Protein AF-A0A2I0CV39-F1 (afdb_monomer_lite)

Secondary structure (DSSP, 8-state):
-HHHHHHHSTTGGGHHHHHHHHTT---SPTT--S------TT--HHHHHHHHHHHHHHHHHTT-----

Sequence (68 aa):
SFDTVAQTHKRRGFDLSDELSSRGIVGEFAGATRTWKLNTYGLSDKKVRYLADAFCEVAEKHGLAVEK

Structure (mmCIF, N/CA/C/O backbone):
data_AF-A0A2I0CV39-F1
#
_entry.id   AF-A0A2I0CV39-F1
#
loop_
_atom_site.group_PDB
_atom_site.id
_atom_site.type_symbol
_atom_site.label_atom_id
_atom_site.label_alt_id
_atom_site.label_comp_id
_atom_site.label_asym_id
_atom_site.label_entity_id
_atom_site.label_seq_id
_atom_site.pdbx_PDB_ins_code
_atom_site.Cartn_x
_atom_site.Cartn_y
_atom_site.Cartn_z
_atom_site.occupancy
_atom_site.B_iso_or_equiv
_atom_site.auth_seq_id
_atom_site.auth_comp_id
_atom_site.auth_asym_id
_atom_site.auth_atom_id
_atom_site.pdbx_PDB_model_num
ATOM 1 N N . SER A 1 1 ? -15.668 -2.889 1.400 1.00 81.56 1 SER A N 1
ATOM 2 C CA . SER A 1 1 ? -14.978 -1.600 1.176 1.00 81.56 1 SER A CA 1
ATOM 3 C C . SER A 1 1 ? -14.058 -1.331 2.352 1.00 81.56 1 SER A C 1
ATOM 5 O O . SER A 1 1 ? -14.474 -1.590 3.476 1.00 81.56 1 SER A O 1
ATOM 7 N N . PHE A 1 2 ? -12.855 -0.796 2.126 1.00 85.12 2 PHE A N 1
ATOM 8 C CA . PHE A 1 2 ? -11.950 -0.382 3.212 1.00 85.12 2 PHE A CA 1
ATOM 9 C C . PHE A 1 2 ? -12.506 0.794 4.031 1.00 85.12 2 PHE A C 1
ATOM 11 O O . PHE A 1 2 ? -12.104 1.001 5.171 1.00 85.12 2 PHE A O 1
ATOM 18 N N . ASP A 1 3 ? -13.490 1.522 3.495 1.00 85.38 3 ASP A N 1
ATOM 19 C CA . ASP A 1 3 ? -14.248 2.532 4.240 1.00 85.38 3 ASP A CA 1
ATOM 20 C C . ASP A 1 3 ? -14.915 1.948 5.497 1.00 85.38 3 ASP A C 1
ATOM 22 O O . ASP A 1 3 ? -14.870 2.556 6.561 1.00 85.38 3 ASP A O 1
ATOM 26 N N . THR A 1 4 ? -15.444 0.722 5.417 1.00 85.06 4 THR A N 1
ATOM 27 C CA . THR A 1 4 ? -16.081 0.038 6.554 1.00 85.06 4 THR A CA 1
ATOM 28 C C . THR A 1 4 ? -15.083 -0.243 7.680 1.00 85.06 4 THR A C 1
ATOM 30 O O . THR A 1 4 ? -15.413 -0.092 8.853 1.00 85.06 4 THR A O 1
ATOM 33 N N . VAL A 1 5 ? -13.845 -0.589 7.322 1.00 84.94 5 VAL A N 1
ATOM 34 C CA . VAL A 1 5 ? -12.744 -0.813 8.271 1.00 84.94 5 VAL A CA 1
ATOM 35 C C . VAL A 1 5 ? -12.329 0.508 8.915 1.00 84.94 5 VAL A C 1
ATOM 37 O O . VAL A 1 5 ? -12.172 0.603 10.129 1.00 84.94 5 VAL A O 1
ATOM 40 N N . ALA A 1 6 ? -12.233 1.574 8.121 1.00 85.12 6 ALA A N 1
ATOM 41 C CA . ALA A 1 6 ? -11.876 2.902 8.608 1.00 85.12 6 ALA A CA 1
ATOM 42 C C . ALA A 1 6 ? -12.884 3.492 9.612 1.00 85.12 6 ALA A C 1
ATOM 44 O O . ALA A 1 6 ? -12.514 4.355 10.411 1.00 85.12 6 ALA A O 1
ATOM 45 N N . GLN A 1 7 ? -14.147 3.058 9.584 1.00 83.19 7 GLN A N 1
ATOM 46 C CA . GLN A 1 7 ? -15.169 3.501 10.538 1.00 83.19 7 GLN A CA 1
ATOM 47 C C . GLN A 1 7 ? -14.982 2.891 11.935 1.00 83.19 7 GLN A C 1
ATOM 49 O O . GLN A 1 7 ? -15.336 3.531 12.924 1.00 83.19 7 GLN A O 1
ATOM 54 N N . THR A 1 8 ? -14.414 1.686 12.030 1.00 82.31 8 THR A N 1
ATOM 55 C CA . THR A 1 8 ? -14.271 0.933 13.289 1.00 82.31 8 THR A CA 1
ATOM 56 C C . THR A 1 8 ? -12.837 0.912 13.821 1.00 82.31 8 THR A C 1
ATOM 58 O O . THR A 1 8 ? -12.626 0.770 15.027 1.00 82.31 8 THR A O 1
ATOM 61 N N . HIS A 1 9 ? -11.837 1.080 12.953 1.00 84.12 9 HIS A N 1
ATOM 62 C CA . HIS A 1 9 ? -10.429 0.965 13.316 1.00 84.12 9 HIS A CA 1
ATOM 63 C C . HIS A 1 9 ? -9.898 2.183 14.095 1.00 84.12 9 HIS A C 1
ATOM 65 O O . HIS A 1 9 ? -10.222 3.333 13.795 1.00 84.12 9 HIS A O 1
ATOM 71 N N . LYS A 1 10 ? -8.991 1.956 15.061 1.00 80.94 10 LYS A N 1
ATOM 72 C CA . LYS A 1 10 ? -8.405 3.021 15.910 1.00 80.94 10 LYS A CA 1
ATOM 73 C C . LYS A 1 10 ? -7.644 4.081 15.107 1.00 80.94 10 LYS A C 1
ATOM 75 O O . LYS A 1 10 ? -7.695 5.261 15.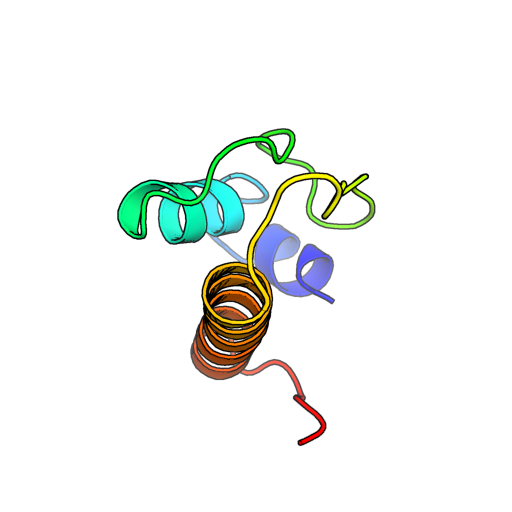440 1.00 80.94 10 LYS A O 1
ATOM 80 N N . ARG A 1 11 ? -6.951 3.659 14.044 1.00 80.88 11 ARG A N 1
ATOM 81 C CA . ARG A 1 11 ? -6.222 4.538 13.106 1.00 80.88 11 ARG A CA 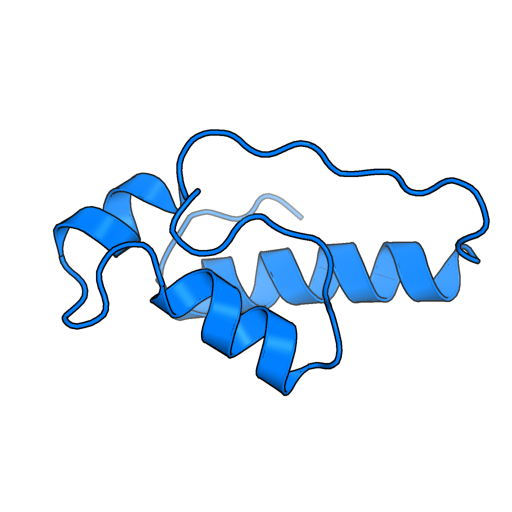1
ATOM 82 C C . ARG A 1 11 ? -7.131 5.114 12.008 1.00 80.88 11 ARG A C 1
ATOM 84 O O . ARG A 1 11 ? -6.658 5.861 11.157 1.00 80.88 11 ARG A O 1
ATOM 91 N N . ARG A 1 12 ? -8.433 4.798 12.025 1.00 82.69 12 ARG A N 1
ATOM 92 C CA . ARG A 1 12 ? -9.431 5.205 11.024 1.00 82.69 12 ARG A CA 1
ATOM 93 C C . ARG A 1 12 ? -8.917 4.950 9.600 1.00 82.69 12 ARG A C 1
ATOM 95 O O . ARG A 1 12 ? -8.389 3.877 9.328 1.00 82.69 12 ARG A O 1
ATOM 102 N N . GLY A 1 13 ? -9.025 5.933 8.706 1.00 79.69 13 GLY A N 1
ATOM 103 C CA . GLY A 1 13 ? -8.600 5.812 7.310 1.00 79.69 13 GLY A CA 1
ATOM 104 C C . GLY A 1 13 ? -7.088 5.711 7.071 1.00 79.69 13 GLY A C 1
ATOM 105 O O . GLY A 1 13 ? -6.685 5.515 5.930 1.00 79.69 13 GLY A O 1
ATOM 106 N N . PHE A 1 14 ? -6.250 5.855 8.102 1.00 85.75 14 PHE A N 1
ATOM 107 C CA . PHE A 1 14 ? -4.790 5.770 7.961 1.00 85.75 14 PHE A CA 1
ATOM 108 C C . PHE A 1 14 ? -4.258 4.338 8.010 1.00 85.75 14 PHE A C 1
ATOM 110 O O . PHE A 1 14 ? -3.140 4.098 7.574 1.00 85.75 14 PHE A O 1
ATOM 117 N N . ASP A 1 15 ? -5.058 3.393 8.504 1.00 86.69 15 ASP A N 1
ATOM 118 C CA . ASP A 1 15 ? -4.644 1.999 8.670 1.00 86.69 15 ASP A CA 1
ATOM 119 C C . ASP A 1 15 ? -4.224 1.339 7.349 1.00 86.69 15 ASP A C 1
ATOM 121 O O . ASP A 1 15 ? -3.147 0.760 7.248 1.00 86.69 15 ASP A O 1
ATOM 125 N N . LEU A 1 16 ? -5.028 1.532 6.298 1.00 87.94 16 LEU A N 1
ATOM 126 C CA . LEU A 1 16 ? -4.720 1.032 4.958 1.00 87.94 16 LEU A CA 1
ATOM 127 C C . LEU A 1 16 ? -3.377 1.570 4.447 1.00 87.94 16 LEU A C 1
ATOM 129 O O . LEU A 1 16 ? -2.594 0.825 3.866 1.00 87.94 16 LEU A O 1
ATOM 133 N N . SER A 1 17 ? -3.096 2.850 4.685 1.00 89.38 17 SER A N 1
ATOM 134 C CA . SER A 1 17 ? -1.845 3.473 4.248 1.00 89.38 17 SER A CA 1
ATOM 135 C C . SER A 1 17 ? -0.636 2.967 5.017 1.00 89.38 17 SER A C 1
ATOM 137 O O . SER A 1 17 ? 0.437 2.825 4.436 1.00 89.38 17 SER A O 1
ATOM 139 N N . ASP A 1 18 ? -0.794 2.635 6.298 1.00 90.00 18 ASP A N 1
ATOM 14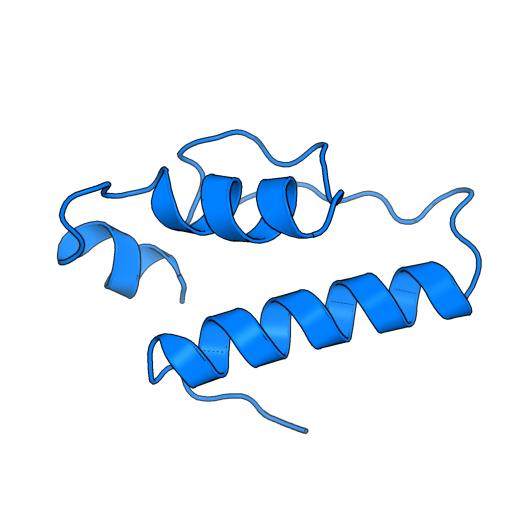0 C CA . ASP A 1 18 ? 0.277 1.999 7.066 1.00 90.00 18 ASP A CA 1
ATOM 141 C C . ASP A 1 18 ? 0.589 0.603 6.540 1.00 90.00 18 ASP A C 1
ATOM 143 O O . ASP A 1 18 ? 1.758 0.242 6.394 1.00 90.00 18 ASP A O 1
ATOM 147 N N . GLU A 1 19 ? -0.448 -0.179 6.229 1.00 91.56 19 GLU A N 1
ATOM 148 C CA . GLU A 1 19 ? -0.279 -1.524 5.685 1.00 91.56 19 GLU A CA 1
ATOM 149 C C . GLU A 1 19 ? 0.423 -1.491 4.327 1.00 91.56 19 GLU A C 1
ATOM 151 O O . GLU A 1 19 ? 1.389 -2.229 4.119 1.00 91.56 19 GLU A O 1
ATOM 156 N N . LEU A 1 20 ? 0.002 -0.601 3.427 1.00 91.44 20 LEU A N 1
ATOM 157 C CA . LEU A 1 20 ? 0.631 -0.433 2.116 1.00 91.44 20 LEU A CA 1
ATOM 158 C C . LEU A 1 20 ? 2.067 0.095 2.239 1.00 91.44 20 LEU A C 1
ATOM 160 O O . LEU A 1 20 ? 2.987 -0.495 1.665 1.00 91.44 20 LEU A O 1
ATOM 164 N N . SER A 1 21 ? 2.294 1.112 3.072 1.00 90.88 21 SER A N 1
ATOM 165 C CA . SER A 1 21 ? 3.630 1.674 3.305 1.00 90.88 21 SER A CA 1
ATOM 166 C C . SER A 1 21 ? 4.592 0.649 3.911 1.00 90.88 21 SER A C 1
ATOM 168 O O . SER A 1 21 ? 5.757 0.592 3.515 1.00 90.88 21 SER A O 1
ATOM 170 N N . SER A 1 22 ? 4.118 -0.220 4.814 1.00 92.38 22 SER A N 1
ATOM 171 C CA . SER A 1 22 ? 4.930 -1.306 5.391 1.00 92.38 22 SER A CA 1
ATOM 172 C C . SER A 1 22 ? 5.395 -2.332 4.350 1.00 92.38 22 SER A C 1
ATOM 174 O O . SER A 1 22 ? 6.432 -2.972 4.519 1.00 92.38 22 SER A O 1
ATOM 176 N N . ARG A 1 23 ? 4.655 -2.442 3.241 1.00 93.19 23 ARG A N 1
ATOM 177 C CA . ARG A 1 23 ? 4.947 -3.288 2.076 1.00 93.19 23 ARG A CA 1
ATOM 178 C C . ARG A 1 23 ? 5.748 -2.546 0.995 1.00 93.19 23 ARG A C 1
ATOM 180 O O . ARG A 1 23 ? 6.008 -3.093 -0.072 1.00 93.19 23 ARG A O 1
ATOM 187 N N . GLY A 1 24 ? 6.135 -1.292 1.241 1.00 92.31 24 GLY A N 1
ATOM 188 C CA . GLY A 1 24 ? 6.822 -0.443 0.264 1.00 92.31 24 GLY A CA 1
ATOM 189 C C . GLY A 1 24 ? 5.929 0.028 -0.888 1.00 92.31 24 GLY A C 1
ATOM 190 O O . GLY A 1 24 ? 6.442 0.495 -1.907 1.00 92.31 24 GLY A O 1
ATOM 191 N N . ILE A 1 25 ? 4.608 -0.100 -0.749 1.00 91.38 25 ILE A N 1
ATOM 192 C CA . ILE A 1 25 ? 3.623 0.433 -1.689 1.00 91.38 25 ILE A CA 1
ATOM 193 C C . ILE A 1 25 ? 3.287 1.850 -1.231 1.00 91.38 25 ILE A C 1
ATOM 195 O O . ILE A 1 25 ? 2.890 2.054 -0.090 1.00 91.38 25 ILE A O 1
ATOM 199 N N . VAL A 1 26 ? 3.481 2.822 -2.119 1.00 87.44 26 VAL A N 1
ATOM 200 C CA . VAL A 1 26 ? 3.257 4.245 -1.843 1.00 87.44 26 VAL A CA 1
ATOM 201 C C . VAL A 1 26 ? 2.550 4.908 -3.021 1.00 87.44 26 VAL A C 1
ATOM 203 O O . VAL A 1 26 ? 2.655 4.446 -4.161 1.00 87.44 26 VAL A O 1
ATOM 206 N N . GLY A 1 27 ? 1.890 6.036 -2.765 1.00 84.06 27 GLY A N 1
ATOM 207 C CA . GLY A 1 27 ? 1.225 6.854 -3.786 1.00 84.06 27 GLY A CA 1
ATOM 208 C C . GLY A 1 27 ? -0.292 6.922 -3.628 1.00 84.06 27 GLY A C 1
ATOM 209 O O . GLY A 1 27 ? -0.948 7.696 -4.325 1.00 84.06 27 GLY A O 1
ATOM 210 N N . GLU A 1 28 ? -0.855 6.163 -2.693 1.00 84.69 28 GLU A N 1
ATOM 211 C CA . GLU A 1 28 ? -2.201 6.374 -2.189 1.00 84.69 28 GLU A CA 1
ATOM 212 C C . GLU A 1 28 ? -2.265 7.628 -1.302 1.00 84.69 28 GLU A C 1
ATOM 214 O O . GLU A 1 28 ? -1.331 7.961 -0.570 1.00 84.69 28 GLU A O 1
ATOM 219 N N . PHE A 1 29 ? -3.389 8.344 -1.348 1.00 82.44 29 PHE A N 1
ATOM 220 C CA . PHE A 1 29 ? -3.626 9.442 -0.415 1.00 82.44 29 PHE A CA 1
ATOM 221 C C . PHE A 1 29 ? -3.968 8.877 0.963 1.00 82.44 29 PHE A C 1
ATOM 223 O O . PHE A 1 29 ? -5.005 8.233 1.130 1.00 82.44 29 PHE A O 1
ATOM 230 N N . ALA A 1 30 ? -3.122 9.158 1.954 1.00 81.75 30 ALA A N 1
ATOM 231 C CA . ALA A 1 30 ? -3.351 8.703 3.317 1.00 81.75 30 ALA A CA 1
ATOM 232 C C . ALA A 1 30 ? -4.703 9.186 3.860 1.00 81.75 30 ALA A C 1
ATOM 234 O O . ALA A 1 30 ? -5.037 10.368 3.759 1.00 81.75 30 ALA A O 1
ATOM 235 N N . GLY A 1 31 ? -5.496 8.268 4.419 1.00 80.12 31 GLY A N 1
ATOM 236 C CA . GLY A 1 31 ? -6.851 8.567 4.894 1.00 80.12 31 GLY A CA 1
ATOM 237 C C . GLY A 1 31 ? -7.960 8.353 3.859 1.00 80.12 31 GLY A C 1
ATOM 238 O O . GLY A 1 31 ? -9.135 8.347 4.232 1.00 80.12 31 GLY A O 1
ATOM 239 N N . ALA A 1 32 ? -7.629 8.153 2.580 1.00 81.38 32 ALA A N 1
ATOM 240 C CA . ALA A 1 32 ? -8.612 7.889 1.536 1.00 81.38 32 ALA A CA 1
ATOM 241 C C . ALA A 1 32 ? -8.944 6.390 1.477 1.00 81.38 32 ALA A C 1
ATOM 243 O O . ALA A 1 32 ? -8.256 5.621 0.817 1.00 81.38 32 ALA A O 1
ATOM 244 N N . THR A 1 33 ? -10.019 5.968 2.147 1.00 80.12 33 THR A N 1
ATOM 245 C CA . THR A 1 33 ? -10.441 4.550 2.194 1.00 80.12 33 THR A CA 1
ATOM 246 C C . THR A 1 33 ? -11.683 4.222 1.366 1.00 80.12 33 THR A C 1
ATOM 248 O O . THR A 1 33 ? -11.988 3.049 1.147 1.00 80.12 33 THR A O 1
ATOM 251 N N . ARG A 1 34 ? -12.397 5.241 0.871 1.00 81.25 34 ARG A N 1
ATOM 252 C CA . ARG A 1 34 ? -13.580 5.070 0.008 1.00 81.25 34 ARG A CA 1
ATOM 253 C C . ARG A 1 34 ? -13.284 5.242 -1.476 1.00 81.25 34 ARG A C 1
ATOM 255 O O . ARG A 1 34 ? -13.902 4.595 -2.316 1.00 81.25 34 ARG A O 1
ATOM 262 N N . THR A 1 35 ? -12.407 6.178 -1.818 1.00 80.94 35 THR A N 1
ATOM 263 C CA . THR A 1 35 ? -12.122 6.537 -3.208 1.00 80.94 35 THR A CA 1
ATOM 264 C C . THR A 1 35 ? -10.686 7.005 -3.308 1.00 80.94 35 THR A C 1
ATOM 266 O O . THR A 1 35 ? -10.297 7.954 -2.634 1.00 80.94 35 THR A O 1
ATOM 269 N N . TRP A 1 36 ? -9.918 6.366 -4.179 1.00 80.81 36 TRP A N 1
ATOM 270 C CA . TRP A 1 36 ? -8.551 6.752 -4.492 1.00 80.81 36 TRP A CA 1
ATOM 271 C C . TRP A 1 36 ? -8.290 6.573 -5.981 1.00 80.81 36 TRP A C 1
ATOM 273 O O . TRP A 1 36 ? -9.004 5.856 -6.683 1.00 80.81 36 TRP A O 1
ATOM 283 N N . LYS A 1 37 ? -7.256 7.256 -6.465 1.00 82.06 37 LYS A N 1
ATOM 284 C CA . LYS A 1 37 ? -6.754 7.105 -7.827 1.00 82.06 37 LYS A CA 1
ATOM 285 C C . LYS A 1 37 ? -5.476 6.289 -7.757 1.00 82.06 37 LYS A C 1
ATOM 287 O O . LYS A 1 37 ? -4.624 6.572 -6.923 1.00 82.06 37 LYS A O 1
ATOM 292 N N . LEU A 1 38 ? -5.351 5.306 -8.636 1.00 85.69 38 LEU A N 1
ATOM 293 C CA . LEU A 1 38 ? -4.127 4.538 -8.814 1.00 85.69 38 LEU A CA 1
ATOM 294 C C . LEU A 1 38 ? -3.726 4.589 -10.286 1.00 85.69 38 LEU A C 1
ATOM 296 O O . LEU A 1 38 ? -4.581 4.671 -11.167 1.00 85.69 38 LEU A O 1
ATOM 300 N N . ASN A 1 39 ? -2.425 4.558 -10.541 1.00 87.62 39 ASN A N 1
ATOM 301 C CA . ASN A 1 39 ? -1.872 4.485 -11.883 1.00 87.62 39 ASN A CA 1
ATOM 302 C C . ASN A 1 39 ? -0.878 3.325 -11.935 1.00 87.62 39 ASN A C 1
ATOM 304 O O . ASN A 1 39 ? 0.026 3.251 -11.107 1.00 87.62 39 ASN A O 1
ATOM 308 N N . THR A 1 40 ? -1.047 2.433 -12.905 1.00 90.19 40 THR A N 1
ATOM 309 C CA . THR A 1 40 ? -0.159 1.285 -13.135 1.00 90.19 40 THR A CA 1
ATOM 310 C C . THR A 1 40 ? 0.858 1.530 -14.248 1.00 90.19 40 THR A C 1
ATOM 312 O O . THR A 1 40 ? 1.686 0.663 -14.525 1.00 90.19 40 THR A O 1
ATOM 315 N N . TYR A 1 41 ? 0.834 2.701 -14.891 1.00 92.50 41 TYR A N 1
ATOM 316 C CA . TYR A 1 41 ? 1.765 3.032 -15.963 1.00 92.50 41 TYR A CA 1
ATOM 317 C C . TYR A 1 41 ? 3.223 2.965 -15.487 1.00 92.50 41 TYR A C 1
ATOM 319 O O . TYR A 1 41 ? 3.591 3.559 -14.475 1.00 92.50 41 TYR A O 1
ATOM 327 N N . GLY A 1 42 ? 4.059 2.236 -16.229 1.00 92.88 42 GLY A N 1
ATOM 328 C CA . GLY A 1 42 ? 5.467 2.015 -15.884 1.00 92.88 42 GLY A CA 1
ATOM 329 C C . GLY A 1 42 ? 5.711 0.922 -14.833 1.00 92.88 42 GLY A C 1
ATOM 330 O O . GLY A 1 42 ? 6.869 0.628 -14.529 1.00 92.88 42 GLY A O 1
ATOM 331 N N . LEU A 1 43 ? 4.665 0.282 -14.296 1.00 93.44 43 LEU A N 1
ATOM 332 C CA . LEU A 1 43 ? 4.813 -0.912 -13.464 1.00 93.44 43 LEU A CA 1
ATOM 333 C C . LEU A 1 43 ? 4.950 -2.160 -14.339 1.00 93.44 43 LEU A C 1
ATOM 335 O O . LEU A 1 4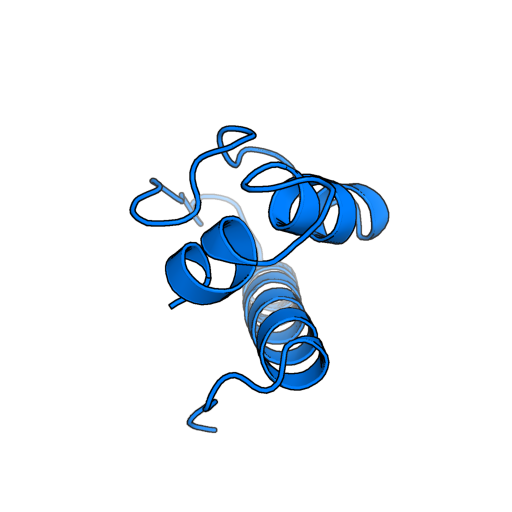3 ? 4.260 -2.322 -15.343 1.00 93.44 43 LEU A O 1
ATOM 339 N N . SER A 1 44 ? 5.837 -3.070 -13.938 1.00 96.50 44 SER A N 1
ATOM 340 C CA . SER A 1 44 ? 5.883 -4.403 -14.532 1.00 96.50 44 SER A CA 1
ATOM 341 C C . SER A 1 44 ? 4.690 -5.229 -14.061 1.00 96.50 44 SER A C 1
ATOM 343 O O . SER A 1 44 ? 4.188 -5.029 -12.957 1.00 96.50 44 SER A O 1
ATOM 345 N N . ASP A 1 45 ? 4.294 -6.222 -14.853 1.00 95.31 45 ASP A N 1
ATOM 346 C CA . ASP A 1 45 ? 3.221 -7.161 -14.505 1.00 95.31 45 ASP A CA 1
ATOM 347 C C . ASP A 1 45 ? 3.425 -7.803 -13.115 1.00 95.31 45 ASP A C 1
ATOM 349 O O . ASP A 1 45 ? 2.498 -7.878 -12.315 1.00 95.31 45 ASP A O 1
ATOM 353 N N . LYS A 1 46 ? 4.676 -8.121 -12.746 1.00 96.00 46 LYS A N 1
ATOM 354 C CA . LYS A 1 46 ? 5.024 -8.592 -11.392 1.00 96.00 46 LYS A CA 1
ATOM 355 C C . LYS A 1 46 ? 4.657 -7.591 -10.291 1.00 96.00 46 LYS A C 1
ATOM 357 O O . LYS A 1 46 ? 4.158 -7.996 -9.249 1.00 96.00 46 LYS A O 1
ATOM 362 N N . LYS A 1 47 ? 4.917 -6.296 -10.503 1.00 94.62 47 LYS A N 1
ATOM 363 C CA . LYS A 1 47 ? 4.578 -5.241 -9.534 1.00 94.62 47 LYS A CA 1
ATOM 364 C C . LYS A 1 47 ? 3.073 -5.005 -9.465 1.00 94.62 47 LYS A C 1
ATOM 366 O O . LYS A 1 47 ? 2.563 -4.745 -8.384 1.00 94.62 47 LYS A O 1
ATOM 371 N N . VAL A 1 48 ? 2.370 -5.114 -10.593 1.00 94.81 48 VAL A N 1
ATOM 372 C CA . VAL A 1 48 ? 0.904 -5.011 -10.621 1.00 94.81 48 VAL A CA 1
ATOM 373 C C . VAL A 1 48 ? 0.271 -6.167 -9.847 1.00 94.81 48 VAL A C 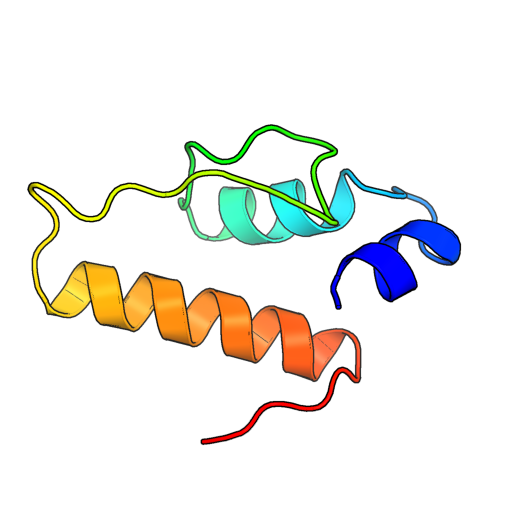1
ATOM 375 O O . VAL A 1 48 ? -0.617 -5.925 -9.037 1.00 94.81 48 VAL A O 1
ATOM 378 N N . ARG A 1 49 ? 0.768 -7.397 -10.023 1.00 95.19 49 ARG A N 1
ATOM 379 C CA . ARG A 1 49 ? 0.319 -8.556 -9.235 1.00 95.19 49 ARG A CA 1
ATOM 380 C C . ARG A 1 49 ? 0.607 -8.381 -7.752 1.00 95.19 49 ARG A C 1
ATOM 382 O O . ARG A 1 49 ? -0.312 -8.478 -6.960 1.00 95.19 49 ARG A O 1
ATOM 389 N N . TYR A 1 50 ? 1.830 -7.985 -7.395 1.00 95.56 50 TYR A N 1
ATOM 390 C CA . TYR A 1 50 ? 2.181 -7.690 -6.004 1.00 95.56 50 TYR A CA 1
ATOM 391 C C . TYR A 1 50 ? 1.252 -6.647 -5.363 1.00 95.56 50 TYR A C 1
ATOM 393 O O . TYR A 1 50 ? 0.837 -6.807 -4.220 1.00 95.56 50 TYR A O 1
ATOM 401 N N . LEU A 1 51 ? 0.902 -5.591 -6.105 1.00 93.56 51 LEU A N 1
ATOM 402 C CA . LEU A 1 51 ? -0.053 -4.581 -5.653 1.00 93.56 51 LEU A CA 1
ATOM 403 C C . LEU A 1 51 ? -1.445 -5.188 -5.423 1.00 93.56 51 LEU A C 1
ATOM 405 O O . LEU A 1 51 ? -2.042 -4.949 -4.377 1.00 93.56 51 LEU A O 1
ATOM 409 N N . ALA A 1 52 ? -1.957 -5.963 -6.382 1.00 93.00 52 ALA A N 1
ATOM 410 C CA . ALA A 1 52 ? -3.267 -6.607 -6.283 1.00 93.00 52 ALA A CA 1
ATOM 411 C C . ALA A 1 52 ? -3.332 -7.598 -5.110 1.00 93.00 52 ALA A C 1
ATOM 413 O O . ALA A 1 52 ? -4.267 -7.534 -4.310 1.00 93.00 52 ALA A O 1
ATOM 414 N N . ASP A 1 53 ? -2.310 -8.441 -4.969 1.00 94.38 53 ASP A N 1
ATOM 415 C CA . ASP A 1 53 ? -2.179 -9.412 -3.883 1.00 94.38 53 ASP A CA 1
ATOM 416 C C . ASP A 1 53 ? -2.121 -8.696 -2.531 1.00 94.38 53 ASP A C 1
ATOM 418 O O . ASP A 1 53 ? -2.848 -9.056 -1.610 1.00 94.38 53 ASP A O 1
ATOM 422 N N . ALA A 1 54 ? -1.351 -7.606 -2.426 1.00 93.62 54 ALA A N 1
ATOM 423 C CA . ALA A 1 54 ? -1.293 -6.807 -1.209 1.00 93.62 54 ALA A CA 1
ATOM 424 C C . ALA A 1 54 ? -2.668 -6.250 -0.814 1.00 93.62 54 ALA A C 1
ATOM 426 O O . ALA A 1 54 ? -3.045 -6.345 0.351 1.00 93.62 54 ALA A O 1
ATOM 427 N N . PHE A 1 55 ? -3.446 -5.713 -1.757 1.00 91.06 55 PHE A N 1
ATOM 428 C CA . PHE A 1 55 ? -4.807 -5.259 -1.456 1.00 91.06 55 PHE A CA 1
ATOM 429 C C . PHE A 1 55 ? -5.722 -6.407 -1.016 1.00 91.06 55 PHE A C 1
ATOM 431 O O . PHE A 1 55 ? -6.495 -6.228 -0.074 1.00 91.06 55 PHE A O 1
ATOM 438 N N . CYS A 1 56 ? -5.631 -7.572 -1.660 1.00 92.50 56 CYS A N 1
ATOM 439 C CA . CYS A 1 56 ? -6.422 -8.746 -1.295 1.00 92.50 56 CYS A CA 1
ATOM 440 C C . CYS A 1 56 ? -6.070 -9.249 0.108 1.00 92.50 56 CYS A C 1
ATOM 442 O O . CYS A 1 56 ? -6.965 -9.466 0.916 1.00 92.50 56 CYS A O 1
ATOM 444 N N . GLU A 1 57 ? -4.785 -9.355 0.440 1.00 93.25 57 GLU A N 1
ATOM 445 C CA . GLU A 1 57 ? -4.329 -9.787 1.763 1.00 93.25 57 GLU A CA 1
ATOM 446 C C . GLU A 1 57 ? -4.753 -8.815 2.871 1.00 93.25 57 GLU A C 1
ATOM 448 O O . GLU A 1 57 ? -5.184 -9.243 3.942 1.00 93.25 57 GLU A O 1
ATOM 453 N N . VAL A 1 58 ? -4.659 -7.501 2.629 1.00 91.19 58 VAL A N 1
ATOM 454 C CA . VAL A 1 58 ? -5.142 -6.494 3.588 1.00 91.19 58 VAL A CA 1
ATOM 455 C C . VAL A 1 58 ? -6.661 -6.626 3.743 1.00 91.19 58 VAL A C 1
ATOM 457 O O . VAL A 1 58 ? -7.173 -6.615 4.859 1.00 91.19 58 VAL A O 1
ATOM 460 N N . ALA A 1 59 ? -7.401 -6.818 2.649 1.00 91.06 59 ALA A N 1
ATOM 461 C CA . ALA A 1 59 ? -8.842 -7.045 2.707 1.00 91.06 59 ALA A CA 1
ATOM 462 C C . ALA A 1 59 ? -9.206 -8.312 3.509 1.00 91.06 59 ALA A C 1
ATOM 464 O O . ALA A 1 59 ? -10.055 -8.231 4.398 1.00 91.06 59 ALA A O 1
ATOM 465 N N . GLU A 1 60 ? -8.534 -9.440 3.265 1.00 91.69 60 GLU A N 1
ATOM 466 C CA . GLU A 1 60 ? -8.719 -10.697 4.005 1.00 91.69 60 GLU A CA 1
ATOM 467 C C . GLU A 1 60 ? -8.417 -10.518 5.502 1.00 91.69 60 GLU A C 1
ATOM 469 O O . GLU A 1 60 ? -9.203 -10.946 6.349 1.00 91.69 60 GLU A O 1
ATOM 474 N N . LYS A 1 61 ? -7.327 -9.818 5.847 1.00 90.44 61 LYS A N 1
ATOM 475 C CA . LYS A 1 61 ? -6.942 -9.520 7.238 1.00 90.44 61 LYS A CA 1
ATOM 476 C C . LYS A 1 61 ? -8.009 -8.721 7.988 1.00 90.44 61 LYS A C 1
ATOM 478 O O . LYS A 1 61 ? -8.215 -8.939 9.181 1.00 90.44 61 LYS A O 1
ATOM 483 N N . HIS A 1 62 ? -8.701 -7.824 7.290 1.00 88.00 62 HIS A N 1
ATOM 484 C CA . HIS A 1 62 ? -9.801 -7.028 7.840 1.00 88.00 62 HIS A CA 1
ATOM 485 C C . HIS A 1 62 ? -11.179 -7.694 7.690 1.00 88.00 62 HIS A C 1
ATOM 487 O O . HIS A 1 62 ? -12.199 -7.069 7.984 1.00 88.00 62 HIS A O 1
ATOM 493 N N . GLY A 1 63 ? -11.232 -8.957 7.249 1.00 86.75 63 GLY A N 1
ATOM 494 C CA . GLY A 1 63 ? -12.470 -9.729 7.109 1.00 86.75 63 GLY A CA 1
ATOM 495 C C . GLY A 1 63 ? -13.387 -9.244 5.983 1.00 86.75 63 GLY A C 1
ATOM 496 O O . GLY A 1 63 ? -14.594 -9.489 6.017 1.00 86.75 63 GLY A O 1
ATOM 497 N N . LEU A 1 64 ? -12.847 -8.525 4.998 1.00 88.31 64 LEU A N 1
ATOM 498 C CA . LEU A 1 64 ? -13.588 -8.111 3.813 1.00 88.31 64 LEU A CA 1
ATOM 499 C C . LEU A 1 64 ? -13.698 -9.280 2.825 1.00 88.31 64 LEU A C 1
ATOM 501 O O . LEU A 1 64 ? -12.771 -10.070 2.672 1.00 88.31 64 LEU A O 1
ATOM 505 N N . ALA A 1 65 ? -14.830 -9.369 2.123 1.00 84.19 65 ALA A N 1
ATOM 506 C CA . ALA A 1 65 ? -15.005 -10.346 1.053 1.00 84.19 65 ALA A CA 1
ATOM 507 C C . ALA A 1 65 ? -14.076 -10.018 -0.128 1.00 84.19 65 ALA A C 1
ATOM 509 O O . ALA A 1 65 ? -14.088 -8.891 -0.630 1.00 84.19 65 ALA A O 1
ATOM 510 N N . VAL A 1 66 ? -13.300 -11.011 -0.564 1.00 84.25 66 VAL A N 1
ATOM 511 C CA . VAL A 1 66 ? -12.407 -10.938 -1.725 1.00 84.25 66 VAL A CA 1
ATOM 512 C C . VAL A 1 66 ? -12.841 -12.007 -2.721 1.00 84.25 66 VAL A C 1
ATOM 514 O O . VAL A 1 66 ? -12.908 -13.185 -2.369 1.00 84.25 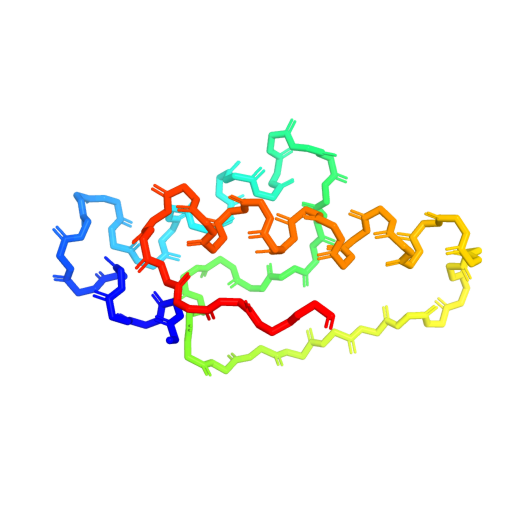66 VAL A O 1
ATOM 517 N N . GLU A 1 67 ? -13.150 -11.601 -3.951 1.00 73.69 67 GLU A N 1
ATOM 518 C CA . GLU A 1 67 ? -13.343 -12.534 -5.064 1.00 73.69 67 GLU A CA 1
ATOM 519 C C . GLU A 1 67 ? -11.980 -12.816 -5.706 1.00 73.69 67 GLU A C 1
ATOM 521 O O . GLU A 1 67 ? -11.217 -11.883 -5.965 1.00 73.69 67 GLU A O 1
ATOM 526 N N . LYS A 1 68 ? -11.661 -14.101 -5.888 1.00 57.34 68 LYS A N 1
ATOM 527 C CA . LYS A 1 68 ? -10.391 -14.589 -6.445 1.00 57.34 68 LYS A CA 1
ATOM 528 C C . LYS A 1 68 ? -10.548 -14.979 -7.905 1.00 57.34 68 LYS A C 1
ATOM 530 O O . LYS A 1 68 ? -11.597 -15.579 -8.229 1.00 57.34 68 LYS A O 1
#

Foldseek 3Di:
DQQVVLVPDPLRQQPLVVLCVVVVHDDWDGSPRPDTDDDCPPPDPVVVVVVVVSVQVVCVVSVHDDDD

Radius of gyration: 11.86 Å; chains: 1; bounding box: 23×24×32 Å

pLDDT: mean 87.35, std 6.37, range [57.34, 96.5]